Protein AF-A0A844WTJ5-F1 (afdb_monomer)

Sequence (88 aa):
MQQGGKKTLPLNIKYYVITKPMEGKNGDISSWSLVLIVKSYELIESTHRIGLGEAYFLMEDAPSFLLKKGFIMNIYEGPKLVGTVEVL

Nearest PDB structures (foldseek):
  2qf0-assembly3_H  TM=4.162E-01  e=9.841E+00  Escherichia coli K-12

Radius of gyration: 13.06 Å; Cα contacts (8 Å, |Δi|>4): 175; chains: 1; bounding box: 28×27×37 Å

Secondary structure (DSSP, 8-state):
------SS--BTSEEEEEESPEE-TTS-EE--EEEEEEEEEEESSSS-EEEEEEEEESSTTS-GGG-STT-EEEEEETTEEEEEEE--

Structure (mmCIF, N/CA/C/O backbone):
data_AF-A0A844WTJ5-F1
#
_entry.id   AF-A0A844WTJ5-F1
#
loop_
_atom_site.group_PDB
_ato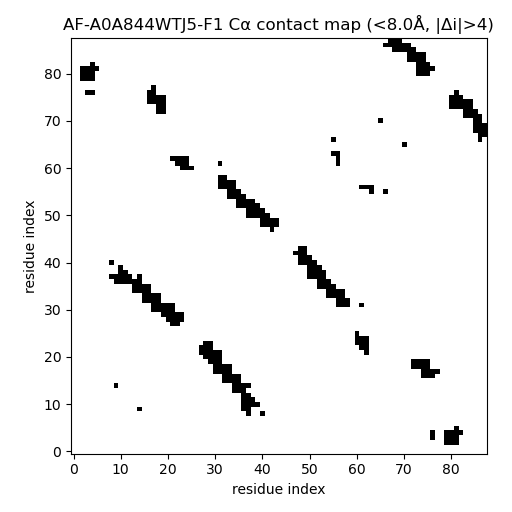m_site.id
_atom_site.type_symbol
_atom_site.label_atom_id
_atom_site.label_alt_id
_atom_site.label_comp_id
_atom_site.label_asym_id
_atom_site.label_entity_id
_atom_site.label_seq_id
_atom_site.pdbx_PDB_ins_code
_atom_site.Cartn_x
_atom_site.Cartn_y
_atom_site.Cartn_z
_atom_site.occupancy
_atom_site.B_iso_or_equiv
_atom_site.auth_seq_id
_atom_site.auth_comp_id
_atom_site.auth_asym_id
_atom_site.auth_atom_id
_atom_site.pdbx_PDB_model_num
ATOM 1 N N . MET A 1 1 ? 3.382 17.305 14.487 1.00 45.75 1 MET A N 1
ATOM 2 C CA . MET A 1 1 ? 2.887 17.060 13.113 1.00 45.75 1 MET A CA 1
ATOM 3 C C . MET A 1 1 ? 1.493 16.457 13.225 1.00 45.75 1 MET A C 1
ATOM 5 O O . MET A 1 1 ? 1.357 15.486 13.954 1.00 45.75 1 MET A O 1
ATOM 9 N N . GLN A 1 2 ? 0.458 17.035 12.600 1.00 49.47 2 GLN A N 1
ATOM 10 C CA . GLN A 1 2 ? -0.851 16.367 12.533 1.00 49.47 2 GLN A CA 1
ATOM 11 C C . GLN A 1 2 ? -0.707 15.142 11.628 1.00 49.47 2 GLN A C 1
ATOM 13 O O . GLN A 1 2 ? -0.463 15.293 10.432 1.00 49.47 2 GLN A O 1
ATOM 18 N N . GLN A 1 3 ? -0.808 13.946 12.206 1.00 55.94 3 GLN A N 1
ATOM 19 C CA . GLN A 1 3 ? -0.933 12.717 11.430 1.00 55.94 3 GLN A CA 1
ATOM 20 C C . GLN A 1 3 ? -2.223 12.805 10.600 1.00 55.94 3 GLN A C 1
ATOM 22 O O . GLN A 1 3 ? -3.269 13.224 11.103 1.00 55.94 3 GLN A O 1
ATOM 27 N N . GLY A 1 4 ? -2.122 12.515 9.302 1.00 59.88 4 GLY A N 1
ATOM 28 C CA . GLY A 1 4 ? -3.284 12.411 8.425 1.00 59.88 4 GLY A CA 1
ATOM 29 C C . GLY A 1 4 ? -3.934 11.035 8.548 1.00 59.88 4 GLY A C 1
ATOM 30 O O . GLY A 1 4 ? -3.454 10.170 9.273 1.00 59.88 4 GLY A O 1
ATOM 31 N N . GLY A 1 5 ? -5.013 10.818 7.802 1.00 68.69 5 GLY A N 1
ATOM 32 C CA . GLY A 1 5 ? -5.634 9.503 7.672 1.00 68.69 5 GLY A CA 1
ATOM 33 C C . GLY A 1 5 ? -7.134 9.522 7.917 1.00 68.69 5 GLY A C 1
ATOM 34 O O . GLY A 1 5 ? -7.710 10.458 8.482 1.00 68.69 5 GLY A O 1
ATOM 35 N N . LYS A 1 6 ? -7.797 8.467 7.448 1.00 73.38 6 LYS A N 1
ATOM 36 C CA . LYS A 1 6 ? -9.248 8.345 7.554 1.00 73.38 6 LYS A CA 1
ATOM 37 C C . LYS A 1 6 ? -9.663 8.046 8.995 1.00 73.38 6 LYS A C 1
ATOM 39 O O . LYS A 1 6 ? -9.148 7.129 9.634 1.00 73.38 6 LYS A O 1
ATOM 44 N N . LYS A 1 7 ? -10.695 8.757 9.471 1.00 74.94 7 LYS A N 1
ATOM 45 C CA . LYS A 1 7 ? -11.338 8.487 10.772 1.00 74.94 7 LYS A CA 1
ATOM 46 C C . LYS A 1 7 ? -11.823 7.048 10.899 1.00 74.94 7 LYS A C 1
ATOM 48 O O . LYS A 1 7 ? -11.829 6.523 12.003 1.00 74.94 7 LYS A O 1
ATOM 53 N N . THR A 1 8 ? -12.161 6.391 9.798 1.00 77.25 8 THR A N 1
ATOM 54 C CA . THR A 1 8 ? -12.520 4.971 9.717 1.00 77.25 8 THR A CA 1
ATOM 55 C C . THR A 1 8 ? -11.735 4.331 8.581 1.00 77.25 8 THR A C 1
ATOM 57 O O . THR A 1 8 ? -11.692 4.892 7.484 1.00 77.25 8 THR A O 1
ATOM 60 N N . LEU A 1 9 ? -11.110 3.175 8.827 1.00 84.50 9 LEU A N 1
ATOM 61 C CA . LEU A 1 9 ? -10.448 2.442 7.753 1.00 84.50 9 LEU A CA 1
ATOM 62 C C . LEU A 1 9 ? -11.509 1.826 6.831 1.00 84.50 9 LEU A C 1
ATOM 64 O O . LEU A 1 9 ? -12.443 1.189 7.318 1.00 84.50 9 LEU A O 1
ATOM 68 N N . PRO A 1 10 ? -11.396 2.034 5.514 1.00 87.31 10 PRO A N 1
ATOM 69 C CA . PRO A 1 10 ? -12.339 1.480 4.559 1.00 87.31 10 PRO A CA 1
ATOM 70 C C . PRO A 1 10 ? -12.134 -0.039 4.426 1.00 87.31 10 PRO A C 1
ATOM 72 O O . PRO A 1 10 ? -11.146 -0.487 3.848 1.00 87.31 10 PRO A O 1
ATOM 75 N N . LEU A 1 11 ? -13.064 -0.829 4.969 1.00 93.38 11 LEU A N 1
ATOM 76 C CA . LEU A 1 11 ? -13.032 -2.293 4.900 1.00 93.38 11 LEU A CA 1
ATOM 77 C C . LEU A 1 11 ? -13.529 -2.806 3.545 1.00 93.38 11 LEU A C 1
ATOM 79 O O . LEU A 1 11 ? -14.559 -2.354 3.051 1.00 93.38 11 LEU A O 1
ATOM 83 N N . ASN A 1 12 ? -12.826 -3.792 2.985 1.00 94.19 12 ASN A N 1
ATOM 84 C CA . ASN A 1 12 ? -13.177 -4.529 1.765 1.00 94.19 12 ASN A CA 1
ATOM 85 C C . ASN A 1 12 ? -13.432 -3.663 0.519 1.00 94.19 12 ASN A C 1
ATOM 87 O O . ASN A 1 12 ? -14.055 -4.117 -0.439 1.00 94.19 12 ASN A O 1
ATOM 91 N N . ILE A 1 13 ? -12.918 -2.434 0.502 1.00 95.00 13 ILE A N 1
ATOM 92 C CA . ILE A 1 13 ? -12.955 -1.546 -0.661 1.00 95.00 13 ILE A CA 1
ATOM 93 C C . ILE A 1 13 ? -11.547 -1.052 -0.990 1.00 95.00 13 ILE A C 1
ATOM 95 O O . ILE A 1 13 ? -10.641 -1.104 -0.157 1.00 95.00 13 ILE A O 1
ATOM 99 N N . LYS A 1 14 ? -11.366 -0.561 -2.219 1.00 95.50 14 LYS A N 1
ATOM 100 C CA . LYS A 1 14 ? -10.083 -0.023 -2.678 1.00 95.50 14 LYS A CA 1
ATOM 101 C C . LYS A 1 14 ? -9.775 1.291 -1.966 1.00 95.50 14 LYS A C 1
ATOM 103 O O . LYS A 1 14 ? -10.527 2.260 -2.076 1.00 95.50 14 LYS A O 1
ATOM 108 N N . TYR A 1 15 ? -8.645 1.323 -1.278 1.00 94.31 15 TYR A N 1
ATOM 109 C CA . TYR A 1 15 ? -8.077 2.515 -0.677 1.00 94.31 15 TYR A CA 1
ATOM 110 C C . TYR A 1 15 ? -6.826 2.927 -1.451 1.00 94.31 15 TYR A C 1
ATOM 112 O O . TYR A 1 15 ? -5.838 2.199 -1.489 1.00 94.31 15 TYR A O 1
ATOM 120 N N . TYR A 1 16 ? -6.8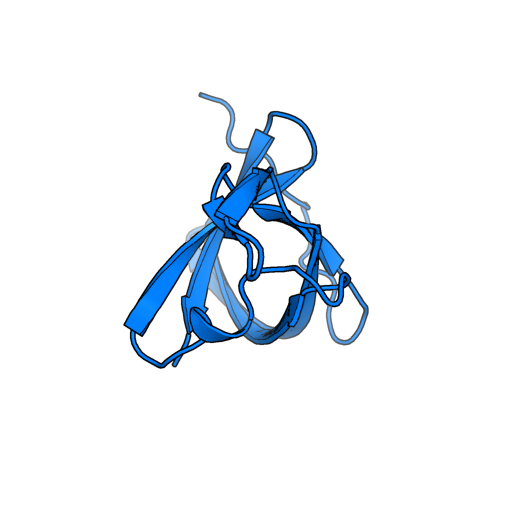96 4.085 -2.100 1.00 94.75 16 TYR A N 1
ATOM 121 C CA . TYR A 1 16 ? -5.830 4.611 -2.943 1.00 94.75 16 TYR A CA 1
ATOM 122 C C . TYR A 1 16 ? -4.936 5.548 -2.139 1.00 94.75 16 TYR A C 1
ATOM 124 O O . TYR A 1 16 ? -5.417 6.529 -1.572 1.00 94.75 16 TYR A O 1
ATOM 132 N N . VAL A 1 17 ? -3.643 5.249 -2.122 1.00 95.56 17 VAL A N 1
ATOM 133 C CA . VAL A 1 17 ? -2.603 6.051 -1.471 1.00 95.56 17 VAL A CA 1
ATOM 134 C C . VAL A 1 17 ? -1.395 6.173 -2.393 1.00 95.56 17 VAL A C 1
ATOM 136 O O . VAL A 1 17 ? -1.297 5.474 -3.403 1.00 95.56 17 VAL A O 1
ATOM 139 N N . ILE A 1 18 ? -0.466 7.060 -2.052 1.00 96.69 18 ILE A N 1
ATOM 140 C CA . ILE A 1 18 ? 0.811 7.185 -2.758 1.00 96.69 18 ILE A CA 1
ATOM 141 C C . ILE A 1 18 ? 1.974 6.801 -1.851 1.00 96.69 18 ILE A C 1
ATOM 143 O O . ILE A 1 18 ? 1.909 6.958 -0.630 1.00 96.69 18 ILE A O 1
ATOM 147 N N . THR A 1 19 ? 3.052 6.311 -2.444 1.00 95.81 19 THR A N 1
ATOM 148 C CA . THR A 1 19 ? 4.299 6.032 -1.730 1.00 95.81 19 THR A CA 1
ATOM 149 C C . THR A 1 19 ? 5.201 7.261 -1.673 1.00 95.81 19 THR A C 1
ATOM 151 O O . THR A 1 19 ? 5.058 8.214 -2.448 1.00 95.81 19 THR A O 1
ATOM 154 N N . LYS A 1 20 ? 6.230 7.194 -0.821 1.00 93.25 20 LYS A N 1
ATOM 155 C CA . LYS A 1 20 ? 7.435 8.010 -1.029 1.00 93.25 20 LYS A CA 1
ATOM 156 C C . LYS A 1 20 ? 8.025 7.754 -2.433 1.00 93.25 20 LYS A C 1
ATOM 158 O O . LYS A 1 20 ? 7.766 6.680 -2.990 1.00 93.25 20 LYS A O 1
ATOM 163 N N . PRO A 1 21 ? 8.819 8.685 -2.989 1.00 94.38 21 PRO A N 1
ATOM 164 C CA . PRO A 1 21 ? 9.540 8.436 -4.228 1.00 94.38 21 PRO A CA 1
ATOM 165 C C . PRO A 1 21 ? 10.396 7.170 -4.124 1.00 94.38 21 PRO A C 1
ATOM 167 O O . PRO A 1 21 ? 11.141 6.998 -3.155 1.00 94.38 21 PRO A O 1
ATOM 170 N N . MET A 1 22 ? 10.243 6.268 -5.089 1.00 95.06 22 MET A N 1
ATOM 171 C CA . MET A 1 22 ? 10.998 5.020 -5.202 1.00 95.06 22 MET A CA 1
ATOM 172 C C . MET A 1 22 ? 11.301 4.759 -6.672 1.00 95.06 22 MET A C 1
ATOM 174 O O . MET A 1 22 ? 10.540 5.170 -7.548 1.00 95.06 22 MET A O 1
ATOM 178 N N . GLU A 1 23 ? 12.405 4.073 -6.926 1.00 96.44 23 GLU A N 1
ATOM 179 C CA . GLU A 1 23 ? 12.801 3.664 -8.269 1.00 96.44 23 GLU A CA 1
ATOM 180 C C . GLU A 1 23 ? 11.849 2.584 -8.797 1.00 96.44 23 GLU A C 1
ATOM 182 O O . GLU A 1 23 ? 11.625 1.578 -8.123 1.00 96.44 23 GLU A O 1
ATOM 187 N N . GLY A 1 24 ? 11.246 2.825 -9.962 1.00 96.00 24 GLY A N 1
ATOM 188 C CA . GLY A 1 24 ? 10.409 1.872 -10.689 1.00 96.00 24 GLY A CA 1
ATOM 189 C C . GLY A 1 24 ? 11.227 0.881 -11.517 1.00 96.00 24 GLY A C 1
ATOM 190 O O . GLY A 1 24 ? 12.454 0.877 -11.498 1.00 96.00 24 GLY A O 1
ATOM 191 N N . LYS A 1 25 ? 10.542 0.037 -12.291 1.00 95.44 25 LYS A N 1
ATOM 192 C CA . LYS A 1 25 ? 11.183 -1.002 -13.119 1.00 95.44 25 LYS A CA 1
ATOM 193 C C . LYS A 1 25 ? 12.140 -0.444 -14.173 1.00 95.44 25 LYS A C 1
ATOM 195 O O . LYS A 1 25 ? 13.120 -1.104 -14.499 1.00 95.44 25 LYS A O 1
ATOM 200 N N . ASN A 1 26 ? 11.858 0.756 -14.675 1.00 93.94 26 ASN A N 1
ATOM 201 C CA . ASN A 1 26 ? 12.628 1.395 -15.743 1.00 93.94 26 ASN A CA 1
ATOM 202 C C . ASN A 1 26 ? 13.709 2.355 -15.210 1.00 93.94 26 ASN A C 1
ATOM 204 O O . ASN A 1 26 ? 14.315 3.079 -15.992 1.00 93.94 26 ASN A O 1
ATOM 208 N N . GLY A 1 27 ? 13.943 2.387 -13.892 1.00 93.44 27 GLY A N 1
ATOM 209 C CA . GLY A 1 27 ? 14.886 3.314 -13.251 1.00 93.44 27 GLY A CA 1
ATOM 210 C C . GLY A 1 27 ? 14.294 4.686 -12.902 1.00 93.44 27 GLY A C 1
ATOM 211 O O . GLY A 1 27 ? 14.952 5.496 -12.251 1.00 93.44 27 GLY A O 1
ATOM 212 N N . ASP A 1 28 ? 13.042 4.956 -13.282 1.00 93.50 28 ASP A N 1
ATOM 213 C CA . ASP A 1 28 ? 12.372 6.219 -12.968 1.00 93.50 28 ASP A CA 1
ATOM 214 C C . ASP A 1 28 ? 12.069 6.336 -11.472 1.00 93.50 28 ASP A C 1
ATOM 216 O O . ASP A 1 28 ? 11.423 5.472 -10.874 1.00 93.50 28 ASP A O 1
ATOM 220 N N . ILE A 1 29 ? 12.478 7.449 -10.863 1.00 96.00 29 ILE A N 1
ATOM 221 C CA . ILE A 1 29 ? 12.153 7.758 -9.470 1.00 96.00 29 ILE A CA 1
ATOM 222 C C . ILE A 1 29 ? 10.852 8.555 -9.443 1.00 96.00 29 ILE A C 1
ATOM 224 O O . ILE A 1 29 ? 10.786 9.690 -9.909 1.00 96.00 29 ILE A O 1
ATOM 228 N N . SER A 1 30 ? 9.805 7.961 -8.878 1.00 95.88 30 SER A N 1
ATOM 229 C CA . SER A 1 30 ? 8.478 8.577 -8.783 1.00 95.88 30 SER A CA 1
ATOM 230 C C . SER A 1 30 ? 7.749 8.144 -7.519 1.00 95.88 30 SER A C 1
ATOM 232 O O . SER A 1 30 ? 8.085 7.136 -6.895 1.00 95.88 30 SER A O 1
ATOM 234 N N . SER A 1 31 ? 6.741 8.917 -7.119 1.00 95.75 31 SER A N 1
ATOM 235 C CA . SER A 1 31 ? 5.735 8.439 -6.170 1.00 95.75 31 SER A CA 1
ATOM 236 C C . SER A 1 31 ? 4.735 7.557 -6.904 1.00 95.75 31 SER A C 1
ATOM 238 O O . SER A 1 31 ? 4.175 7.958 -7.922 1.00 95.75 31 SER A O 1
ATOM 240 N N . TRP A 1 32 ? 4.484 6.368 -6.367 1.00 96.62 32 TRP A N 1
ATOM 241 C CA . TRP A 1 32 ? 3.658 5.363 -7.024 1.00 96.62 32 TRP A CA 1
ATOM 242 C C . TRP A 1 32 ? 2.300 5.251 -6.346 1.00 96.62 32 TRP A C 1
ATOM 244 O O . TRP A 1 32 ? 2.204 5.283 -5.118 1.00 96.62 32 TRP A O 1
ATOM 254 N N . SER A 1 33 ? 1.248 5.095 -7.150 1.00 96.88 33 SER A N 1
ATOM 255 C CA . SER A 1 33 ? -0.090 4.797 -6.637 1.00 96.88 33 SER A CA 1
ATOM 256 C C . SER A 1 33 ? -0.145 3.356 -6.138 1.00 96.88 33 SER A C 1
ATOM 258 O O . SER A 1 33 ? 0.060 2.417 -6.913 1.00 96.88 33 SER A O 1
ATOM 260 N N . LEU A 1 34 ? -0.446 3.192 -4.855 1.00 97.06 34 LEU A N 1
ATOM 261 C CA . LEU A 1 34 ? -0.625 1.913 -4.185 1.00 97.06 34 LEU A CA 1
ATOM 262 C C . LEU A 1 34 ? -2.101 1.752 -3.816 1.00 97.06 34 LEU A C 1
ATOM 264 O O . LEU A 1 34 ? -2.716 2.642 -3.224 1.00 97.06 34 LEU A O 1
ATOM 268 N N . VAL A 1 35 ? -2.669 0.609 -4.177 1.00 96.94 35 VAL A N 1
ATOM 269 C CA . VAL A 1 35 ? -4.013 0.215 -3.771 1.00 96.94 35 VAL A CA 1
ATOM 270 C C . VAL A 1 35 ? -3.894 -0.702 -2.569 1.00 96.94 35 VAL A C 1
ATOM 272 O O . VAL A 1 35 ? -3.181 -1.701 -2.615 1.00 96.94 35 VAL A O 1
ATOM 275 N N . LEU A 1 36 ? -4.624 -0.364 -1.513 1.00 96.12 36 LEU A N 1
ATOM 276 C CA . LEU A 1 36 ? -4.783 -1.171 -0.315 1.00 96.12 36 LEU A CA 1
ATOM 277 C C . LEU A 1 36 ? -6.219 -1.685 -0.242 1.00 96.12 36 LEU A C 1
ATOM 279 O O . LEU A 1 36 ? -7.166 -0.934 -0.483 1.00 96.12 36 LEU A O 1
ATOM 283 N N . ILE A 1 37 ? -6.392 -2.952 0.118 1.00 97.00 37 ILE A N 1
ATOM 284 C CA . ILE A 1 37 ? -7.696 -3.539 0.437 1.00 97.00 37 ILE A CA 1
ATOM 285 C C . ILE A 1 37 ? -7.605 -4.103 1.849 1.00 97.00 37 ILE A C 1
ATOM 287 O O . ILE A 1 37 ? -7.133 -5.220 2.050 1.00 97.00 37 ILE A O 1
ATOM 291 N N . VAL A 1 38 ? -8.053 -3.318 2.829 1.00 95.44 38 VAL A N 1
ATOM 292 C CA . VAL A 1 38 ? -8.063 -3.720 4.242 1.00 95.44 38 VAL A CA 1
ATOM 293 C C . VAL A 1 38 ? -9.202 -4.715 4.464 1.00 95.44 38 VAL A C 1
ATOM 295 O O . VAL A 1 38 ? -10.360 -4.400 4.191 1.00 95.44 38 VAL A O 1
ATOM 298 N N . LYS A 1 39 ? -8.886 -5.916 4.949 1.00 96.69 39 LYS A N 1
ATOM 299 C CA . LYS A 1 39 ? -9.848 -7.003 5.200 1.00 96.69 39 LYS A CA 1
ATOM 300 C C . LYS A 1 39 ? -10.300 -7.039 6.655 1.00 96.69 39 LYS A C 1
ATOM 302 O O . LYS A 1 39 ? -11.462 -7.318 6.935 1.00 96.69 39 LYS A O 1
ATOM 307 N N . SER A 1 40 ? -9.392 -6.718 7.567 1.00 94.69 40 SER A N 1
ATOM 308 C CA . SER A 1 40 ? -9.654 -6.580 8.996 1.00 94.69 40 SER A CA 1
ATOM 309 C C . SER A 1 40 ? -8.767 -5.485 9.574 1.00 94.69 40 SER A C 1
ATOM 311 O O . SER A 1 40 ?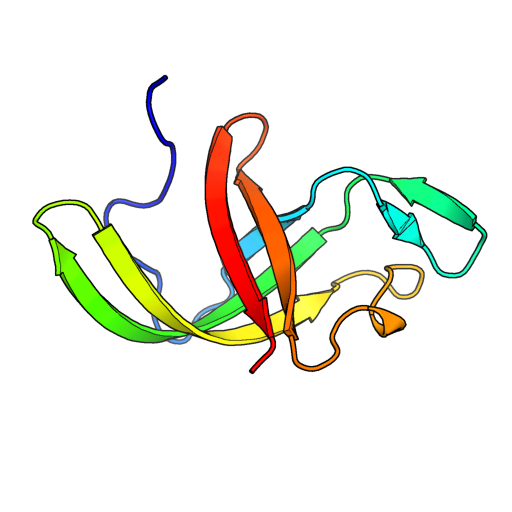 -7.739 -5.134 8.994 1.00 94.69 40 SER A O 1
ATOM 313 N N . TYR A 1 41 ? -9.168 -4.917 10.707 1.00 93.12 41 TYR A N 1
ATOM 314 C CA . TYR A 1 41 ? -8.288 -4.071 11.498 1.00 93.12 41 TYR A CA 1
ATOM 315 C C . TYR A 1 41 ? -8.631 -4.177 12.978 1.00 93.12 41 TYR A C 1
ATOM 317 O O . TYR A 1 41 ? -9.779 -4.432 13.344 1.00 93.12 41 TYR A O 1
ATOM 325 N N . GLU A 1 42 ? -7.641 -3.902 13.811 1.00 91.31 42 GLU A N 1
ATOM 326 C CA . GLU A 1 42 ? -7.783 -3.792 15.257 1.00 91.31 42 GLU A CA 1
ATOM 327 C C . GLU A 1 42 ? -7.390 -2.387 15.709 1.00 91.31 42 GLU A C 1
ATOM 329 O O . GLU A 1 42 ? -6.534 -1.733 15.104 1.00 91.31 42 GLU A O 1
ATOM 334 N N . LEU A 1 43 ? -8.054 -1.901 16.757 1.00 88.00 43 LEU A N 1
ATOM 335 C CA . LEU A 1 43 ? -7.700 -0.662 17.438 1.00 88.00 43 LEU A CA 1
ATOM 336 C C . LEU A 1 43 ? -6.751 -1.020 18.584 1.00 88.00 43 LEU A C 1
ATOM 338 O O . LEU A 1 43 ? -7.169 -1.693 19.522 1.00 88.00 43 LEU A O 1
ATOM 342 N N . ILE A 1 44 ? -5.496 -0.586 18.500 1.00 84.31 44 ILE A N 1
ATOM 343 C CA . ILE A 1 44 ? -4.475 -0.904 19.514 1.00 84.31 44 ILE A CA 1
ATOM 344 C C . ILE A 1 44 ? -4.408 0.196 20.577 1.00 84.31 44 ILE A C 1
ATOM 346 O O . ILE A 1 44 ? -4.239 -0.081 21.759 1.00 84.31 44 ILE A O 1
ATOM 350 N N . GLU A 1 45 ? -4.627 1.445 20.168 1.00 79.62 45 GLU A N 1
ATOM 351 C CA . GLU A 1 45 ? -4.744 2.613 21.044 1.00 79.62 45 GLU A CA 1
ATOM 352 C C . GLU A 1 45 ? -5.894 3.495 20.554 1.00 79.62 45 GLU A C 1
ATOM 354 O O . GLU A 1 45 ? -6.376 3.316 19.438 1.00 79.62 45 GLU A O 1
ATOM 359 N N . SER A 1 46 ? -6.308 4.499 21.330 1.00 74.62 46 SER A N 1
ATOM 360 C CA . SER A 1 46 ? -7.437 5.381 20.979 1.00 74.62 46 SER A CA 1
ATOM 361 C C . SER A 1 46 ? -7.343 6.010 19.576 1.00 74.62 46 SER A C 1
ATOM 363 O O . SER A 1 46 ? -8.375 6.342 18.990 1.00 74.62 46 SER A O 1
ATOM 365 N N . THR A 1 47 ? -6.137 6.128 19.008 1.00 74.75 47 THR A N 1
ATOM 366 C CA . THR A 1 47 ? -5.894 6.687 17.669 1.00 74.75 47 THR A CA 1
ATOM 367 C C . THR A 1 47 ? -5.145 5.767 16.703 1.00 74.75 47 THR A C 1
ATOM 369 O O . THR A 1 47 ? -5.078 6.094 15.519 1.00 74.75 47 THR A O 1
ATOM 372 N N . HIS A 1 48 ? -4.605 4.630 17.152 1.00 82.06 48 HIS A N 1
ATOM 373 C CA . HIS A 1 48 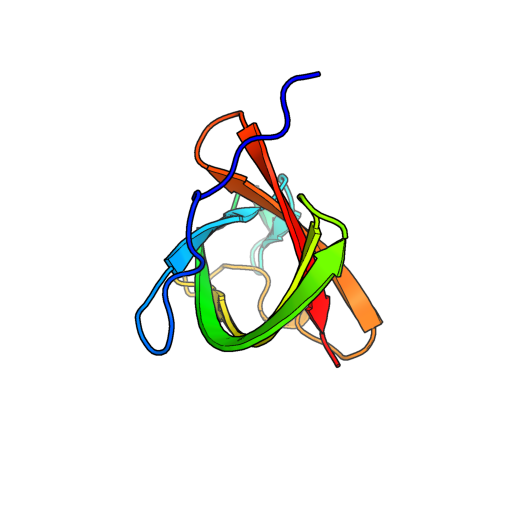? -3.769 3.754 16.321 1.00 82.06 48 HIS A CA 1
ATOM 374 C C . HIS A 1 48 ? -4.486 2.459 15.950 1.00 82.06 48 HIS A C 1
ATOM 376 O O . HIS A 1 48 ? -5.085 1.787 16.791 1.00 82.06 48 HIS A O 1
ATOM 382 N N . ARG A 1 49 ? -4.399 2.099 14.668 1.00 88.81 49 ARG A N 1
ATOM 383 C CA . ARG A 1 49 ? -4.993 0.881 14.114 1.00 88.81 49 ARG A CA 1
ATOM 384 C C . ARG A 1 49 ? -3.956 0.089 13.346 1.00 88.81 49 ARG A C 1
ATOM 386 O O . ARG A 1 49 ? -3.160 0.682 12.622 1.00 88.81 49 ARG A O 1
ATOM 393 N N . ILE A 1 50 ? -4.045 -1.231 13.439 1.00 91.25 50 ILE A N 1
ATOM 394 C CA . ILE A 1 50 ? -3.331 -2.144 12.548 1.00 91.25 50 ILE A CA 1
ATOM 395 C C . ILE A 1 50 ? -4.364 -2.834 11.672 1.00 91.25 50 ILE A C 1
ATOM 397 O O . ILE A 1 50 ? -5.301 -3.442 12.179 1.00 91.25 50 ILE A O 1
ATOM 401 N N . GLY A 1 51 ? -4.214 -2.682 10.357 1.00 92.94 51 GLY A N 1
ATOM 402 C CA . GLY A 1 51 ? -5.050 -3.335 9.358 1.00 92.94 51 GLY A CA 1
ATOM 403 C C . GLY A 1 51 ? -4.293 -4.456 8.660 1.00 92.94 51 GLY A C 1
ATOM 404 O O . GLY A 1 51 ? -3.113 -4.302 8.355 1.00 92.94 51 GLY A O 1
ATOM 405 N N . LEU A 1 52 ? -4.984 -5.555 8.372 1.00 96.06 52 LEU A N 1
ATOM 406 C CA . LEU A 1 52 ? -4.477 -6.656 7.559 1.00 96.06 52 LEU A CA 1
ATOM 407 C C . LEU A 1 52 ? -5.241 -6.708 6.240 1.00 96.06 52 LEU A C 1
ATOM 409 O O . LEU A 1 52 ? -6.451 -6.463 6.195 1.00 96.06 52 LEU A O 1
ATOM 413 N N . GLY A 1 53 ? -4.542 -7.022 5.154 1.00 96.31 53 GLY A N 1
ATOM 414 C CA . GLY A 1 53 ? -5.162 -7.072 3.842 1.00 96.31 53 GLY A CA 1
ATOM 415 C C . GLY A 1 53 ? -4.177 -7.214 2.695 1.00 96.31 53 GLY A C 1
ATOM 416 O O . GLY A 1 53 ? -3.086 -7.751 2.853 1.00 96.31 53 GLY A O 1
ATOM 417 N N . GLU A 1 54 ? -4.600 -6.736 1.532 1.00 96.44 54 GLU A N 1
ATOM 418 C CA . GLU A 1 54 ? -3.866 -6.860 0.274 1.00 96.44 54 GLU A CA 1
ATOM 419 C C . GLU A 1 54 ? -3.321 -5.498 -0.164 1.00 96.44 54 GLU A C 1
ATOM 421 O O . GLU A 1 54 ? -3.953 -4.461 0.067 1.00 96.44 54 GLU A O 1
ATOM 426 N N . ALA A 1 55 ? -2.169 -5.507 -0.835 1.00 96.44 55 ALA A N 1
ATOM 427 C CA . ALA A 1 55 ? -1.550 -4.320 -1.406 1.00 96.44 55 ALA A CA 1
ATOM 428 C C . ALA A 1 55 ? -1.014 -4.618 -2.810 1.00 96.44 55 ALA A C 1
ATOM 430 O O . ALA A 1 55 ? -0.362 -5.639 -3.024 1.00 96.44 55 ALA A O 1
ATOM 431 N N . TYR A 1 56 ? -1.258 -3.719 -3.762 1.00 96.94 56 TYR A N 1
ATOM 432 C CA . TYR A 1 56 ? -0.682 -3.800 -5.104 1.00 96.94 56 TYR A CA 1
ATOM 433 C C . TYR A 1 56 ? -0.522 -2.412 -5.723 1.00 96.94 56 TYR A C 1
ATOM 435 O O . TYR A 1 56 ? -1.296 -1.493 -5.449 1.00 96.94 56 TYR A O 1
ATOM 443 N N . PHE A 1 57 ? 0.496 -2.241 -6.564 1.00 97.12 57 PHE A N 1
ATOM 444 C CA . PHE A 1 57 ? 0.673 -1.000 -7.314 1.00 97.12 57 PHE A CA 1
ATOM 445 C C . PHE A 1 57 ? -0.283 -0.929 -8.502 1.00 97.12 57 PHE A C 1
ATOM 447 O O . PHE A 1 57 ? -0.583 -1.942 -9.128 1.00 97.12 57 PHE A O 1
ATOM 454 N N . LEU A 1 58 ? -0.746 0.281 -8.821 1.00 95.62 58 LEU A N 1
ATOM 455 C CA . LEU A 1 58 ? -1.693 0.494 -9.917 1.00 95.62 58 LEU A CA 1
ATOM 456 C C . LEU A 1 58 ? -1.024 0.533 -11.302 1.00 95.62 58 LEU A C 1
ATOM 458 O O . LEU A 1 58 ? -1.681 0.235 -12.293 1.00 95.62 58 LEU A O 1
ATOM 462 N N . MET A 1 59 ? 0.250 0.927 -11.375 1.00 94.81 59 MET A N 1
ATOM 463 C CA . MET A 1 59 ? 0.982 1.108 -12.635 1.00 94.81 59 MET A CA 1
ATOM 464 C C . MET A 1 59 ? 1.893 -0.083 -12.935 1.00 94.81 59 MET A C 1
ATOM 466 O O . MET A 1 59 ? 2.471 -0.666 -12.019 1.00 94.81 59 MET A O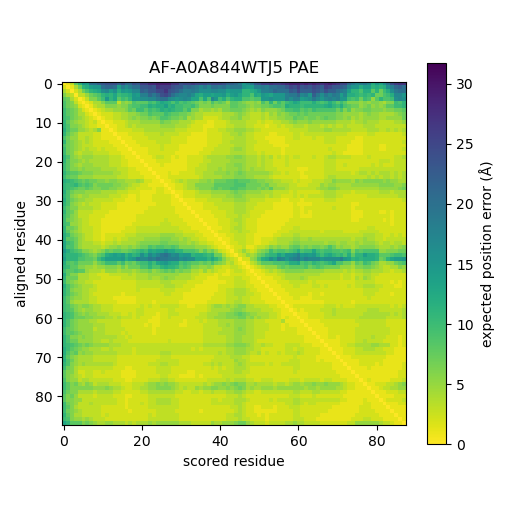 1
ATOM 470 N N . GLU A 1 60 ? 2.065 -0.406 -14.218 1.00 93.69 60 GLU A N 1
ATOM 471 C CA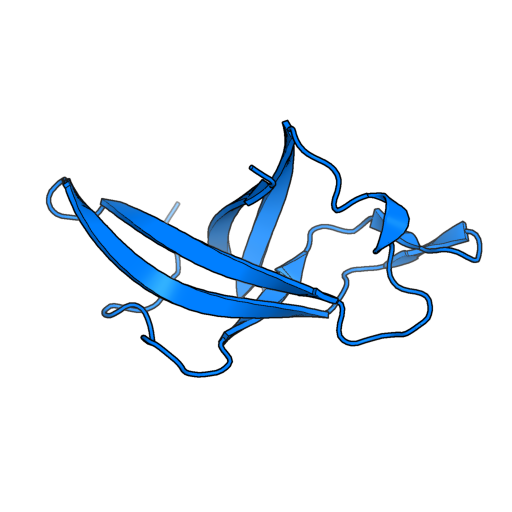 . GLU A 1 60 ? 2.905 -1.528 -14.661 1.00 93.69 60 GLU A CA 1
ATOM 472 C C . GLU A 1 60 ? 4.388 -1.322 -14.335 1.00 93.69 60 GLU A C 1
ATOM 474 O O . GLU A 1 60 ? 5.043 -2.263 -13.883 1.00 93.69 60 GLU A O 1
ATOM 479 N N . ASP A 1 61 ? 4.892 -0.095 -14.484 1.00 95.69 61 ASP A N 1
ATOM 480 C CA . ASP A 1 61 ? 6.292 0.268 -14.216 1.00 95.69 61 ASP A CA 1
ATOM 481 C C . ASP A 1 61 ? 6.599 0.483 -12.730 1.00 95.69 61 ASP A C 1
ATOM 483 O O . ASP A 1 61 ? 7.756 0.669 -12.344 1.00 95.69 61 ASP A O 1
ATOM 487 N N . ALA A 1 62 ? 5.576 0.428 -11.875 1.00 96.31 62 ALA A N 1
ATOM 488 C CA . ALA A 1 62 ? 5.755 0.578 -10.443 1.00 96.31 62 ALA A CA 1
ATOM 489 C C . ALA A 1 62 ? 6.623 -0.554 -9.867 1.00 96.31 62 ALA A C 1
ATOM 491 O O . ALA A 1 62 ? 6.659 -1.667 -10.411 1.00 96.31 62 ALA A O 1
ATOM 492 N N . PRO A 1 63 ? 7.288 -0.321 -8.724 1.00 96.06 63 PRO A N 1
ATOM 493 C CA . PRO A 1 63 ? 8.226 -1.272 -8.150 1.00 96.06 63 PRO A CA 1
ATOM 494 C C . PRO A 1 63 ? 7.529 -2.413 -7.402 1.00 96.06 63 PRO A C 1
ATOM 496 O O . PRO A 1 63 ? 7.785 -2.673 -6.229 1.00 96.06 63 PRO A O 1
ATOM 499 N N . SER A 1 64 ? 6.652 -3.151 -8.084 1.00 95.38 64 SER A N 1
ATOM 500 C CA . SER A 1 64 ? 5.985 -4.331 -7.526 1.00 95.38 64 SER A CA 1
ATOM 501 C C . SER A 1 64 ? 6.970 -5.417 -7.093 1.00 95.38 64 SER A C 1
ATOM 503 O O . SER A 1 64 ? 6.673 -6.172 -6.173 1.00 95.38 64 SER A O 1
ATOM 505 N N . PHE A 1 65 ? 8.175 -5.446 -7.670 1.00 94.00 65 PHE A N 1
ATOM 506 C CA . PHE A 1 65 ? 9.266 -6.329 -7.252 1.00 94.00 65 PHE A CA 1
ATOM 507 C C . PHE A 1 65 ? 9.776 -6.054 -5.825 1.00 94.00 65 PHE A C 1
ATOM 509 O O . PHE A 1 65 ? 10.462 -6.910 -5.260 1.00 94.00 65 PHE A O 1
ATOM 516 N N . LEU A 1 66 ? 9.456 -4.890 -5.244 1.00 94.25 66 LEU A N 1
ATOM 517 C CA . LEU A 1 66 ? 9.747 -4.561 -3.848 1.00 94.25 66 LEU A CA 1
ATOM 518 C C . LEU A 1 66 ? 8.689 -5.096 -2.877 1.00 94.25 66 LEU A C 1
ATOM 520 O O . LEU A 1 66 ? 8.986 -5.174 -1.692 1.00 94.25 66 LEU A O 1
ATOM 524 N N . LEU A 1 67 ? 7.493 -5.499 -3.337 1.00 94.00 67 LEU A N 1
ATOM 525 C CA . LEU A 1 67 ? 6.436 -6.079 -2.490 1.00 94.00 67 LEU A CA 1
ATOM 526 C C . LEU A 1 67 ? 6.779 -7.517 -2.064 1.00 94.00 67 LEU A C 1
ATOM 528 O O . LEU A 1 67 ? 6.078 -8.475 -2.381 1.00 94.00 67 LEU A O 1
ATOM 532 N N . LYS A 1 68 ? 7.898 -7.666 -1.360 1.00 94.56 68 LYS A N 1
ATOM 533 C CA . LYS A 1 68 ? 8.409 -8.910 -0.785 1.00 94.56 68 LYS A CA 1
ATOM 534 C C . LYS A 1 68 ? 8.296 -8.836 0.731 1.00 94.56 68 LYS A C 1
ATOM 536 O O . LYS A 1 68 ? 8.398 -7.752 1.299 1.00 94.56 68 LYS A O 1
ATOM 541 N N . LYS A 1 69 ? 8.127 -9.992 1.376 1.00 96.50 69 LYS A N 1
ATOM 542 C CA . LYS A 1 69 ? 8.053 -10.116 2.837 1.00 96.50 69 LYS A CA 1
ATOM 543 C C . LYS A 1 69 ? 9.153 -9.306 3.539 1.00 96.50 69 LYS A C 1
ATOM 545 O O . LYS A 1 69 ? 10.323 -9.408 3.173 1.00 96.50 69 LYS A O 1
ATOM 550 N N . GLY A 1 70 ? 8.763 -8.523 4.541 1.00 95.69 70 GLY A N 1
ATOM 551 C CA . GLY A 1 70 ? 9.621 -7.618 5.307 1.00 95.69 70 GLY A CA 1
ATOM 552 C C . GLY A 1 70 ? 9.843 -6.247 4.661 1.00 95.69 70 GLY A C 1
ATOM 553 O O . GLY A 1 70 ? 10.501 -5.397 5.259 1.00 95.69 70 GLY A O 1
ATOM 554 N N . PHE A 1 71 ? 9.319 -5.991 3.457 1.00 95.62 71 PHE A N 1
ATOM 555 C CA . PHE A 1 71 ? 9.378 -4.657 2.869 1.00 95.62 71 PHE A CA 1
ATOM 556 C C . PHE A 1 71 ? 8.427 -3.709 3.597 1.00 95.62 71 PHE A C 1
ATOM 558 O O . PHE A 1 71 ? 7.239 -3.998 3.745 1.00 95.62 71 PHE A O 1
ATOM 565 N N . ILE A 1 72 ? 8.959 -2.559 4.009 1.00 96.12 72 ILE A N 1
ATOM 566 C CA . ILE A 1 72 ? 8.233 -1.538 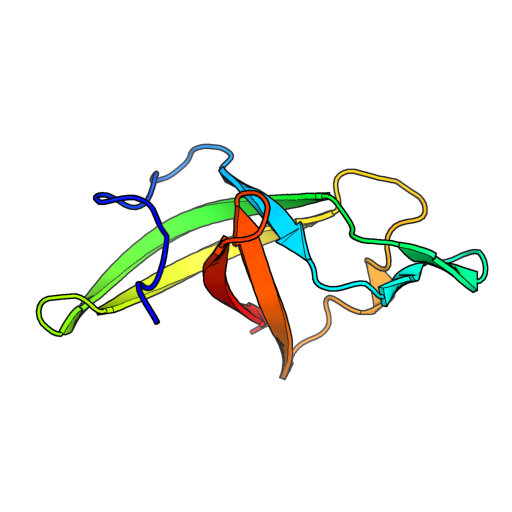4.761 1.00 96.12 72 ILE A CA 1
ATOM 567 C C . ILE A 1 72 ? 8.223 -0.240 3.962 1.00 96.12 72 ILE A C 1
ATOM 569 O O . ILE A 1 72 ? 9.265 0.240 3.502 1.00 96.12 72 ILE A O 1
ATOM 573 N N . MET A 1 73 ? 7.050 0.373 3.836 1.00 95.31 73 MET A N 1
ATOM 574 C CA . MET A 1 73 ? 6.908 1.669 3.182 1.00 95.31 73 MET A CA 1
ATOM 575 C C . MET A 1 73 ? 5.910 2.579 3.888 1.00 95.31 73 MET A C 1
ATOM 577 O O . MET A 1 73 ? 4.882 2.142 4.396 1.00 95.31 73 MET A O 1
ATOM 581 N N . ASN A 1 74 ? 6.192 3.878 3.854 1.00 95.50 74 ASN A N 1
ATOM 582 C CA . ASN A 1 74 ? 5.241 4.901 4.265 1.00 95.50 74 ASN A CA 1
ATOM 583 C C . ASN A 1 74 ? 4.269 5.210 3.125 1.00 95.50 74 ASN A C 1
ATOM 585 O O . ASN A 1 74 ? 4.677 5.292 1.961 1.00 95.50 74 ASN A O 1
ATOM 589 N N . ILE A 1 75 ? 3.009 5.434 3.488 1.00 94.62 75 ILE A N 1
ATOM 590 C CA . ILE A 1 75 ? 1.922 5.772 2.569 1.00 94.62 75 ILE A CA 1
ATOM 591 C C . ILE A 1 75 ? 1.326 7.139 2.899 1.00 94.62 75 ILE A C 1
ATOM 593 O O . ILE A 1 75 ? 1.252 7.552 4.062 1.00 94.62 75 ILE A O 1
ATOM 597 N N . TYR A 1 76 ? 0.882 7.839 1.861 1.00 94.69 76 TYR A N 1
ATOM 598 C CA . TYR A 1 76 ? 0.455 9.227 1.950 1.00 94.69 76 TYR A CA 1
ATOM 599 C C . TYR A 1 76 ? -0.874 9.461 1.219 1.00 94.69 76 TYR A C 1
ATOM 601 O O . TYR A 1 76 ? -1.166 8.826 0.204 1.00 94.69 76 TYR A O 1
ATOM 609 N N . GLU A 1 77 ? -1.658 10.416 1.720 1.00 92.12 77 GLU A N 1
ATOM 610 C CA . GLU A 1 77 ? -2.768 11.060 1.007 1.00 92.12 77 GLU A CA 1
ATOM 611 C C . GLU A 1 77 ? -2.343 12.507 0.704 1.00 92.12 77 GLU A C 1
ATOM 613 O O . GLU A 1 77 ? -2.284 13.362 1.597 1.00 92.12 77 GLU A O 1
ATOM 618 N N . GLY A 1 78 ? -1.977 12.781 -0.552 1.00 88.19 78 GLY A N 1
ATOM 619 C CA . GLY A 1 78 ? -1.303 14.034 -0.903 1.00 88.19 78 GLY A CA 1
ATOM 620 C C . GLY A 1 78 ? -0.002 14.197 -0.095 1.00 88.19 78 GLY A C 1
ATOM 621 O O . GLY A 1 78 ? 0.791 13.260 -0.049 1.00 88.19 78 GLY A O 1
ATOM 622 N N . PRO A 1 79 ? 0.238 15.338 0.581 1.00 87.31 79 PRO A N 1
ATOM 623 C CA . PRO A 1 79 ? 1.447 15.536 1.384 1.00 87.31 79 PRO A CA 1
ATOM 624 C C . PRO A 1 79 ? 1.378 14.900 2.786 1.00 87.31 79 PRO A C 1
ATOM 626 O O . PRO A 1 79 ? 2.351 14.969 3.538 1.00 87.31 79 PRO A O 1
ATOM 629 N N . LYS A 1 80 ? 0.233 14.336 3.196 1.00 91.81 80 LYS A N 1
ATOM 630 C CA . LYS A 1 80 ? 0.029 13.863 4.573 1.00 91.81 80 LYS A CA 1
ATOM 631 C C . LYS A 1 80 ? 0.406 12.395 4.703 1.00 91.81 80 LYS A C 1
ATOM 633 O O . LYS A 1 80 ? -0.150 11.561 3.998 1.00 91.81 80 LYS A O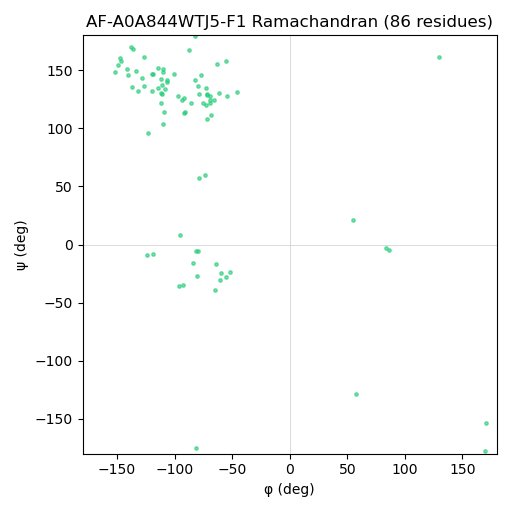 1
ATOM 638 N N . LEU A 1 81 ? 1.292 12.082 5.648 1.00 92.19 81 LEU A N 1
ATOM 639 C CA . LEU A 1 81 ? 1.559 10.705 6.067 1.00 92.19 81 LEU A CA 1
ATOM 640 C C . LEU A 1 81 ? 0.305 10.137 6.741 1.00 92.19 81 LEU A C 1
ATOM 642 O O . LEU A 1 81 ? -0.195 10.737 7.697 1.00 92.19 81 LEU A O 1
ATOM 646 N N . VAL A 1 82 ? -0.190 9.006 6.237 1.00 92.06 82 VAL A N 1
ATOM 647 C CA . VAL A 1 82 ? -1.421 8.358 6.730 1.00 92.06 82 VAL A CA 1
ATOM 648 C C . VAL A 1 82 ? -1.192 6.952 7.279 1.00 92.06 82 VAL A C 1
ATOM 650 O O . VAL A 1 82 ? -2.106 6.371 7.857 1.00 92.06 82 VAL A O 1
ATOM 653 N N . GLY A 1 83 ? 0.008 6.396 7.107 1.00 92.44 83 GLY A N 1
ATOM 654 C CA . GLY A 1 83 ? 0.359 5.106 7.683 1.00 92.44 83 GLY A CA 1
ATOM 655 C C . GLY A 1 83 ? 1.667 4.533 7.160 1.00 92.44 83 GLY A C 1
ATOM 656 O O . GLY A 1 83 ? 2.355 5.127 6.323 1.00 92.44 83 GLY A O 1
ATOM 657 N N . THR A 1 84 ? 1.957 3.334 7.644 1.00 94.88 84 THR A N 1
ATOM 658 C CA . THR A 1 84 ? 3.072 2.493 7.221 1.00 94.88 84 THR A CA 1
ATOM 659 C C . THR A 1 84 ? 2.512 1.125 6.851 1.00 94.88 84 THR A C 1
ATOM 661 O O . THR A 1 84 ? 1.639 0.602 7.541 1.00 94.88 84 THR A O 1
ATOM 664 N N . VAL A 1 85 ? 2.980 0.576 5.736 1.00 95.31 85 VAL A N 1
ATOM 665 C CA . VAL A 1 85 ? 2.618 -0.748 5.231 1.00 95.31 85 VAL A CA 1
ATOM 666 C C . VAL A 1 85 ? 3.842 -1.638 5.344 1.00 95.31 85 VAL A C 1
ATOM 668 O O . VAL A 1 85 ? 4.916 -1.261 4.877 1.00 95.31 85 VAL A O 1
ATOM 671 N N . GLU A 1 86 ? 3.658 -2.813 5.931 1.00 97.19 86 GLU A N 1
ATOM 672 C CA . GLU A 1 86 ? 4.629 -3.902 5.946 1.00 97.19 86 GLU A CA 1
ATOM 673 C C . GLU A 1 86 ? 4.059 -5.081 5.154 1.00 97.19 86 GLU A C 1
ATOM 675 O O . GLU A 1 86 ? 2.887 -5.434 5.303 1.00 97.19 86 GLU A O 1
ATOM 680 N N . VAL A 1 87 ? 4.876 -5.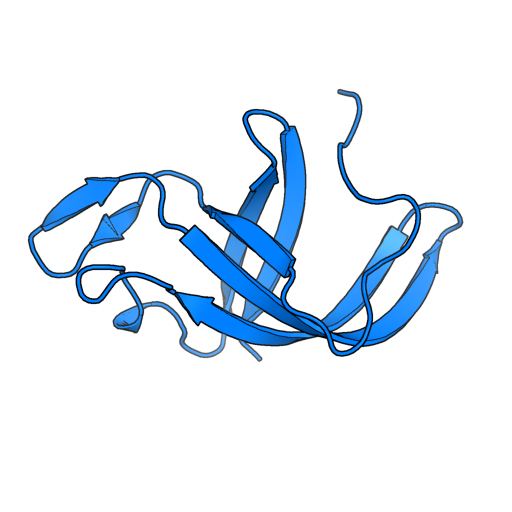675 4.290 1.00 96.56 87 VAL A N 1
ATOM 681 C CA . VAL A 1 87 ? 4.521 -6.897 3.561 1.00 96.56 87 VAL A CA 1
ATOM 682 C C . VAL A 1 87 ? 4.853 -8.107 4.440 1.00 96.56 87 VAL A C 1
ATOM 684 O O . VAL A 1 87 ? 6.008 -8.271 4.831 1.00 96.56 87 VAL A O 1
ATOM 687 N N . LEU A 1 88 ? 3.858 -8.948 4.745 1.00 93.12 88 LEU A N 1
ATOM 688 C CA . LEU A 1 88 ? 3.975 -10.107 5.649 1.00 93.12 88 LEU A CA 1
ATOM 689 C C . LEU A 1 88 ? 4.426 -11.406 4.965 1.00 93.12 88 LEU A C 1
ATOM 691 O O . LEU A 1 88 ? 4.273 -11.536 3.733 1.00 93.12 88 LEU A O 1
#

Mean predicted aligned error: 4.3 Å

Solvent-accessible surface area (backbone atoms only — not comparable to full-atom values): 5302 Å² total; per-residue (Å²): 132,87,75,44,65,68,96,63,81,64,66,76,39,86,41,81,33,30,38,62,73,43,61,23,74,84,66,51,73,41,63,42,52,34,38,34,33,29,70,48,70,46,76,83,48,103,86,44,69,56,69,46,68,51,76,49,59,76,52,89,55,40,48,61,88,57,78,38,68,75,34,72,46,55,32,20,61,82,93,32,56,46,50,72,49,70,36,118

pLDDT: mean 90.69, std 10.32, range [45.75, 97.19]

Foldseek 3Di:
DPADADPDDDAQDWDWWWFQFDQWQVRDTDIFIKTWHFHDWDDPDPPDIDTDGDMDTPDPRGPRVQLDAQRKTFIHDVVHTHDMDGRD